Protein AF-A0A2V7A359-F1 (afdb_monomer_lite)

Secondary structure (DSSP, 8-state):
-HHHIIIIISS-SSS--S--HHHHHHHHHHHH--SHHHHHHHHHHHHHHHHHTTS-----PPP------TTTEEE----S--SSS---GGGPEEP-SSS---

Sequence (102 aa):
MEPQIALFNAGKGVGHWFEDDTIYGMWEELLQTSDPKAYDAQLRRIGNYKFENFEVIPLFDVHIEVVVNPKIINDWPFSGWDGGDLGHTFLISACKQEKPCK

Structure (mmCIF, N/CA/C/O backbone):
data_AF-A0A2V7A359-F1
#
_entry.id   AF-A0A2V7A359-F1
#
loop_
_atom_site.group_PDB
_atom_site.id
_atom_site.type_symbol
_atom_site.label_atom_id
_atom_site.label_alt_id
_atom_site.label_comp_id
_atom_site.label_asym_id
_atom_site.label_entity_id
_atom_site.label_seq_id
_atom_site.pdbx_PDB_ins_code
_atom_site.Cartn_x
_atom_site.Cartn_y
_atom_site.Cartn_z
_atom_site.occupancy
_atom_site.B_iso_or_equiv
_atom_site.auth_seq_id
_atom_site.auth_comp_id
_atom_site.auth_asym_id
_atom_site.auth_atom_id
_atom_site.pdbx_PDB_model_num
ATOM 1 N N . MET A 1 1 ? -0.467 -0.360 -2.390 1.00 57.56 1 MET A N 1
ATOM 2 C CA . MET A 1 1 ? 0.614 -0.745 -3.324 1.00 57.56 1 MET A CA 1
ATOM 3 C C . MET A 1 1 ? 1.749 0.279 -3.330 1.00 57.56 1 MET A C 1
ATOM 5 O O . MET A 1 1 ? 2.871 -0.105 -3.043 1.00 57.56 1 MET A O 1
ATOM 9 N N . GLU A 1 2 ? 1.485 1.569 -3.564 1.00 64.00 2 GLU A N 1
ATOM 10 C CA . GLU A 1 2 ? 2.522 2.625 -3.557 1.00 64.00 2 GLU A CA 1
ATOM 11 C C . GLU A 1 2 ? 3.431 2.681 -2.316 1.00 64.00 2 GLU A C 1
ATOM 13 O O . GLU A 1 2 ? 4.649 2.683 -2.498 1.00 64.00 2 GLU A O 1
ATOM 18 N N . PRO A 1 3 ? 2.906 2.662 -1.070 1.00 70.69 3 PRO A N 1
ATOM 19 C CA . PRO A 1 3 ? 3.762 2.732 0.117 1.00 70.69 3 PRO A CA 1
ATOM 20 C C . PRO A 1 3 ? 4.723 1.544 0.219 1.00 70.69 3 PRO A C 1
ATOM 22 O O . PRO A 1 3 ? 5.847 1.691 0.683 1.00 70.69 3 PRO A O 1
ATOM 25 N N . GLN A 1 4 ? 4.299 0.375 -0.265 1.00 73.88 4 GLN A N 1
ATOM 26 C CA . GLN A 1 4 ? 5.122 -0.832 -0.287 1.00 73.88 4 GLN A CA 1
ATOM 27 C C . GLN A 1 4 ? 6.200 -0.759 -1.376 1.00 73.88 4 GLN A C 1
ATOM 29 O O . GLN A 1 4 ? 7.319 -1.192 -1.135 1.00 73.88 4 GLN A O 1
ATOM 34 N N . ILE A 1 5 ? 5.906 -0.180 -2.550 1.00 78.38 5 ILE A N 1
ATOM 35 C CA . ILE A 1 5 ? 6.922 0.034 -3.598 1.00 78.38 5 ILE A CA 1
ATOM 36 C C . ILE A 1 5 ? 8.016 0.973 -3.082 1.00 78.38 5 ILE A C 1
ATOM 38 O O . ILE A 1 5 ? 9.198 0.662 -3.216 1.00 78.38 5 ILE A O 1
ATOM 42 N N . ALA A 1 6 ? 7.626 2.080 -2.441 1.00 78.75 6 ALA A N 1
ATOM 43 C CA . ALA A 1 6 ? 8.572 3.026 -1.858 1.00 78.75 6 ALA A CA 1
ATOM 44 C C . ALA A 1 6 ? 9.433 2.376 -0.759 1.00 78.75 6 ALA A C 1
ATOM 46 O O . ALA A 1 6 ? 10.650 2.556 -0.735 1.00 78.75 6 ALA A O 1
ATOM 47 N N . LEU A 1 7 ? 8.801 1.607 0.136 1.00 76.31 7 LEU A N 1
ATOM 48 C CA . LEU A 1 7 ? 9.461 0.990 1.284 1.00 76.31 7 LEU A CA 1
ATOM 49 C C . LEU A 1 7 ? 10.411 -0.149 0.894 1.00 76.31 7 LEU A C 1
ATOM 51 O O . LEU A 1 7 ? 11.482 -0.245 1.481 1.00 76.31 7 LEU A O 1
ATOM 55 N N . PHE A 1 8 ? 10.023 -1.007 -0.051 1.00 80.38 8 PHE A N 1
ATOM 56 C CA . PHE A 1 8 ? 10.761 -2.242 -0.324 1.00 80.38 8 PHE A CA 1
ATOM 57 C C . PHE A 1 8 ? 11.664 -2.159 -1.552 1.00 80.38 8 PHE A C 1
ATOM 59 O O . PHE A 1 8 ? 12.766 -2.688 -1.510 1.00 80.38 8 PHE A O 1
ATOM 66 N N . ASN A 1 9 ? 11.224 -1.487 -2.622 1.00 84.44 9 ASN A N 1
ATOM 67 C CA . ASN A 1 9 ? 11.880 -1.587 -3.930 1.00 84.44 9 ASN A CA 1
ATOM 68 C C . ASN A 1 9 ? 12.561 -0.297 -4.406 1.00 84.44 9 ASN A C 1
ATOM 70 O O . ASN A 1 9 ? 13.435 -0.353 -5.263 1.00 84.44 9 ASN A O 1
ATOM 74 N N . ALA A 1 10 ? 12.149 0.872 -3.904 1.00 81.00 10 ALA A N 1
ATOM 75 C CA . ALA A 1 10 ? 12.659 2.166 -4.371 1.00 81.00 10 ALA A CA 1
ATOM 76 C C . ALA A 1 10 ? 13.831 2.719 -3.532 1.00 81.00 10 ALA A C 1
ATOM 78 O O . ALA A 1 10 ? 14.149 3.909 -3.620 1.00 81.00 10 ALA A O 1
ATOM 79 N N . GLY A 1 11 ? 14.430 1.903 -2.657 1.00 73.94 11 GLY A N 1
ATOM 80 C CA . GLY A 1 11 ? 15.553 2.316 -1.809 1.00 73.94 11 GLY A CA 1
ATOM 81 C C . GLY A 1 11 ? 15.230 3.394 -0.778 1.00 73.94 11 GLY A C 1
ATOM 82 O O . GLY A 1 11 ? 16.134 4.085 -0.308 1.00 73.94 11 GLY A O 1
ATOM 83 N N . LYS A 1 12 ? 13.947 3.590 -0.436 1.00 75.19 12 LYS A N 1
ATOM 84 C CA . LYS A 1 12 ? 13.515 4.586 0.564 1.00 75.19 12 LYS A CA 1
ATOM 85 C C . LYS A 1 12 ? 13.187 3.983 1.932 1.00 75.19 12 LYS A C 1
ATOM 87 O O . LYS A 1 12 ? 12.919 4.740 2.863 1.00 75.19 12 LYS A O 1
ATOM 92 N N . GLY A 1 13 ? 13.192 2.658 2.065 1.00 69.31 13 GLY A N 1
ATOM 93 C CA . GLY A 1 13 ? 12.958 1.958 3.327 1.00 69.31 13 GLY A CA 1
ATOM 94 C C . GLY A 1 13 ? 14.197 1.281 3.901 1.00 69.31 13 GLY A C 1
ATOM 95 O O . GLY A 1 13 ? 15.274 1.316 3.323 1.00 69.31 13 GLY A O 1
ATOM 96 N N . VAL A 1 14 ? 14.023 0.656 5.069 1.00 72.94 14 VAL A N 1
ATOM 97 C CA . VAL A 1 14 ? 15.077 -0.127 5.746 1.00 72.94 14 VAL A CA 1
ATOM 98 C C . VAL A 1 14 ? 15.205 -1.532 5.142 1.00 72.94 14 VAL A C 1
ATOM 100 O O . VAL A 1 14 ? 16.283 -2.124 5.147 1.00 72.94 14 VAL A O 1
ATOM 103 N N . GLY A 1 15 ? 14.098 -2.087 4.640 1.00 68.88 15 GLY A N 1
ATOM 104 C CA . GLY A 1 15 ? 14.073 -3.377 3.956 1.00 68.88 15 GLY A CA 1
ATOM 105 C C . GLY A 1 15 ? 14.414 -3.199 2.482 1.00 68.88 15 GLY A C 1
ATOM 106 O O . GLY A 1 15 ? 13.520 -2.953 1.688 1.00 68.88 15 GLY A O 1
ATOM 107 N N . HIS A 1 16 ? 15.693 -3.305 2.134 1.00 73.38 16 HIS A N 1
ATOM 108 C CA . HIS A 1 16 ? 16.185 -3.236 0.755 1.00 73.38 16 HIS A CA 1
ATOM 109 C C . HIS A 1 16 ? 15.907 -4.552 0.013 1.00 73.38 16 HIS A C 1
ATOM 111 O O . HIS A 1 16 ? 16.715 -5.482 0.098 1.00 73.38 16 HIS A O 1
ATOM 117 N N . TRP A 1 17 ? 14.763 -4.680 -0.665 1.00 79.69 17 TRP A N 1
ATOM 118 C CA . TRP A 1 17 ? 14.322 -5.934 -1.290 1.00 79.69 17 TRP A CA 1
ATOM 119 C C . TRP A 1 17 ? 13.985 -5.744 -2.767 1.00 79.69 17 TRP A C 1
ATOM 121 O O . TRP A 1 17 ? 13.089 -4.980 -3.109 1.00 79.69 17 TRP A O 1
ATOM 131 N N . PHE A 1 18 ? 14.642 -6.519 -3.635 1.00 80.62 18 PHE A N 1
ATOM 132 C CA . PHE A 1 18 ? 14.385 -6.487 -5.081 1.00 80.62 18 PHE A CA 1
ATOM 133 C C . PHE A 1 18 ? 14.469 -5.053 -5.641 1.00 80.62 18 PHE A C 1
ATOM 135 O O . PHE A 1 18 ? 13.564 -4.564 -6.319 1.00 80.62 18 PHE A O 1
ATOM 142 N N . GLU A 1 19 ? 15.537 -4.349 -5.259 1.00 83.25 19 GLU A N 1
ATOM 143 C CA . GLU A 1 19 ? 15.837 -3.007 -5.750 1.00 83.25 19 GLU A CA 1
ATOM 144 C C . GLU A 1 19 ? 16.443 -3.105 -7.144 1.00 83.25 19 GLU A C 1
ATOM 146 O O . GLU A 1 19 ? 17.446 -3.791 -7.351 1.00 83.25 19 GLU A O 1
ATOM 151 N N . ASP A 1 20 ? 15.822 -2.415 -8.090 1.00 86.31 20 ASP A N 1
ATOM 152 C CA . ASP A 1 20 ? 16.256 -2.371 -9.477 1.00 86.31 20 ASP A CA 1
ATOM 153 C C . ASP A 1 20 ? 15.910 -1.007 -10.083 1.00 86.31 20 ASP A C 1
ATOM 155 O O . ASP A 1 20 ? 14.840 -0.444 -9.815 1.00 86.31 20 ASP A O 1
ATOM 159 N N . ASP A 1 21 ? 16.807 -0.487 -10.923 1.00 89.38 21 ASP A N 1
ATOM 160 C CA . ASP A 1 21 ? 16.658 0.825 -11.560 1.00 89.38 21 ASP A CA 1
ATOM 161 C C . ASP A 1 21 ? 15.388 0.905 -12.426 1.00 89.38 21 ASP A C 1
ATOM 163 O O . ASP A 1 21 ? 14.778 1.970 -12.546 1.00 89.38 21 ASP A O 1
ATOM 167 N N . THR A 1 22 ? 14.935 -0.220 -12.989 1.00 91.50 22 THR A N 1
ATOM 168 C CA . THR A 1 22 ? 13.693 -0.301 -13.766 1.00 91.50 22 THR A CA 1
ATOM 169 C C . THR A 1 22 ? 12.479 -0.058 -12.876 1.00 91.50 22 THR A C 1
ATOM 171 O O . THR A 1 22 ? 11.624 0.759 -13.225 1.00 91.50 22 THR A O 1
ATOM 174 N N . ILE A 1 23 ? 12.387 -0.721 -11.712 1.00 89.44 23 ILE A N 1
ATOM 175 C CA . ILE A 1 23 ? 11.291 -0.467 -10.761 1.00 89.44 23 ILE A CA 1
ATOM 176 C C . ILE A 1 23 ? 11.364 0.957 -10.225 1.00 89.44 23 ILE A C 1
ATOM 178 O O . ILE A 1 23 ? 10.324 1.612 -10.126 1.00 89.44 23 ILE A O 1
ATOM 182 N N . TYR A 1 24 ? 12.562 1.440 -9.900 1.00 89.50 24 TYR A N 1
ATOM 183 C CA . TYR A 1 24 ? 12.739 2.797 -9.403 1.00 89.50 24 TYR A CA 1
ATOM 184 C C . TYR A 1 24 ? 12.222 3.833 -10.412 1.00 89.50 24 TYR A C 1
ATOM 186 O O . TYR A 1 24 ? 11.393 4.672 -10.059 1.00 89.50 24 TYR A O 1
ATOM 194 N N . GLY A 1 25 ? 12.609 3.713 -11.685 1.00 92.81 25 GLY A N 1
ATOM 195 C CA . GLY A 1 25 ? 12.125 4.597 -12.745 1.00 92.81 25 GLY A CA 1
ATOM 196 C C . GLY A 1 25 ? 10.610 4.508 -12.953 1.00 92.81 25 GLY A C 1
ATOM 197 O O . GLY A 1 25 ? 9.941 5.533 -13.092 1.00 92.81 25 GLY A O 1
ATOM 198 N N . MET A 1 26 ? 10.033 3.300 -12.906 1.00 93.88 26 MET A N 1
ATOM 199 C CA . MET A 1 26 ? 8.577 3.139 -12.994 1.00 93.88 26 MET A CA 1
ATOM 200 C C . MET A 1 26 ? 7.839 3.775 -11.807 1.00 93.88 26 MET A C 1
ATOM 202 O O . MET A 1 26 ? 6.741 4.310 -11.987 1.00 93.88 26 MET A O 1
ATOM 206 N N . TRP A 1 27 ? 8.420 3.724 -10.607 1.00 91.56 27 TRP A N 1
ATOM 207 C CA . TRP A 1 27 ? 7.882 4.376 -9.414 1.00 91.56 27 TRP A CA 1
ATOM 208 C C . TRP A 1 27 ? 7.953 5.903 -9.515 1.00 91.56 27 TRP A C 1
ATOM 210 O O . TRP A 1 27 ? 6.965 6.572 -9.219 1.00 91.56 27 TRP A O 1
ATOM 220 N N . GLU A 1 28 ? 9.065 6.466 -9.991 1.00 92.94 28 GLU A N 1
ATOM 221 C CA . GLU A 1 28 ? 9.171 7.912 -10.224 1.00 92.94 28 GLU A CA 1
ATOM 222 C C . GLU A 1 28 ? 8.150 8.402 -11.261 1.00 92.94 28 GLU A C 1
ATOM 224 O O . GLU A 1 28 ? 7.499 9.424 -11.043 1.00 92.94 28 GLU A O 1
ATOM 229 N N . GLU A 1 29 ? 7.946 7.656 -12.352 1.00 94.19 29 GLU A N 1
ATOM 230 C CA . GLU A 1 29 ? 6.914 7.957 -13.355 1.00 94.19 29 GLU A CA 1
ATOM 231 C C . GLU A 1 29 ? 5.506 7.946 -12.737 1.00 94.19 29 GLU A C 1
ATOM 233 O O . GLU A 1 29 ? 4.706 8.854 -12.980 1.00 94.19 29 GLU A O 1
ATOM 238 N N . LEU A 1 30 ? 5.212 6.953 -11.891 1.00 93.75 30 LEU A N 1
ATOM 239 C CA . LEU A 1 30 ? 3.933 6.849 -11.192 1.00 93.75 30 LEU A CA 1
ATOM 240 C C . LEU A 1 30 ? 3.660 8.092 -10.328 1.00 93.75 30 LEU A C 1
ATOM 242 O O . LEU A 1 30 ? 2.575 8.663 -10.420 1.00 93.75 30 LEU A O 1
ATOM 246 N N . LEU A 1 31 ? 4.656 8.557 -9.562 1.00 91.75 31 LEU A N 1
ATOM 247 C CA . LEU A 1 31 ? 4.536 9.738 -8.694 1.00 91.75 31 LEU A CA 1
ATOM 248 C C . LEU A 1 31 ? 4.243 11.037 -9.457 1.00 91.75 31 LEU A C 1
ATOM 250 O O . LEU A 1 31 ? 3.678 11.971 -8.889 1.00 91.75 31 LEU A O 1
ATOM 254 N N . GLN A 1 32 ? 4.646 11.118 -10.725 1.00 94.38 32 GLN A N 1
ATOM 255 C CA . GLN A 1 32 ? 4.416 12.286 -11.580 1.00 94.38 32 GLN A CA 1
ATOM 256 C C . GLN A 1 32 ? 3.133 12.167 -12.418 1.00 94.38 32 GLN A C 1
ATOM 258 O O . GLN A 1 32 ? 2.757 13.113 -13.115 1.00 94.38 32 GLN A O 1
ATOM 263 N N . THR A 1 33 ? 2.443 11.024 -12.371 1.00 94.88 33 THR A N 1
ATOM 264 C CA . THR A 1 33 ? 1.261 10.762 -13.196 1.00 94.88 33 THR A CA 1
ATOM 265 C C . THR A 1 33 ? -0.010 11.260 -12.511 1.00 94.88 33 THR A C 1
ATOM 267 O O . THR A 1 33 ? -0.421 10.740 -11.478 1.00 94.88 33 THR A O 1
ATOM 270 N N . SER A 1 34 ? -0.671 12.253 -13.112 1.00 95.12 34 SER A N 1
ATOM 271 C CA . SER A 1 34 ? -1.911 12.846 -12.583 1.00 95.12 34 SER A CA 1
ATOM 272 C C . SER A 1 34 ? -3.192 12.344 -13.256 1.00 95.12 34 SER A C 1
ATOM 274 O O . SER A 1 34 ? -4.271 12.471 -12.676 1.00 95.12 34 SER A O 1
ATOM 276 N N . ASP A 1 35 ? -3.103 11.772 -14.464 1.00 97.06 35 ASP A N 1
ATOM 277 C CA . ASP A 1 35 ? -4.255 11.162 -15.130 1.00 97.06 35 ASP A CA 1
ATOM 278 C C . ASP A 1 35 ? -4.581 9.796 -14.494 1.00 97.06 35 ASP A C 1
ATOM 280 O O . ASP A 1 35 ? -3.724 8.910 -14.492 1.00 97.06 35 ASP A O 1
ATOM 284 N N . PRO A 1 36 ? -5.814 9.567 -14.003 1.00 95.19 36 PRO A N 1
ATOM 285 C CA . PRO A 1 36 ? -6.154 8.331 -13.299 1.00 95.19 36 PRO A CA 1
ATOM 286 C C . PRO A 1 36 ? -6.014 7.059 -14.143 1.00 95.19 36 PRO A C 1
ATOM 288 O O . PRO A 1 36 ? -5.711 5.996 -13.603 1.00 95.19 36 PRO A O 1
ATOM 291 N N . LYS A 1 37 ? -6.241 7.134 -15.462 1.00 96.69 37 LYS A N 1
ATOM 292 C CA . LYS A 1 37 ? -6.127 5.956 -16.336 1.00 96.69 37 LYS A CA 1
ATOM 293 C C . LYS A 1 37 ? -4.667 5.619 -16.606 1.00 96.69 37 LYS A C 1
ATOM 295 O O . LYS A 1 37 ? -4.308 4.445 -16.578 1.00 96.69 37 LYS A O 1
ATOM 300 N N . ALA A 1 38 ? -3.839 6.631 -16.848 1.00 96.44 38 ALA A N 1
ATOM 301 C CA . ALA A 1 38 ? -2.397 6.466 -16.978 1.00 96.44 38 ALA A CA 1
ATOM 302 C C . ALA A 1 38 ? -1.782 5.935 -15.676 1.00 96.44 38 ALA A C 1
ATOM 304 O O . ALA A 1 38 ? -0.939 5.043 -15.711 1.00 96.44 38 ALA A O 1
ATOM 305 N N . TYR A 1 39 ? -2.267 6.416 -14.533 1.00 94.62 39 TYR A N 1
ATOM 306 C CA . TYR A 1 39 ? -1.833 5.965 -13.219 1.00 94.62 39 TYR A CA 1
ATOM 307 C C . TYR A 1 39 ? -2.159 4.478 -12.981 1.00 94.62 39 TYR A C 1
ATOM 309 O O . TYR A 1 39 ? -1.272 3.702 -12.624 1.00 94.62 39 TYR A O 1
ATOM 317 N N . ASP A 1 40 ? -3.396 4.037 -13.261 1.00 95.38 40 ASP A N 1
ATOM 318 C CA . ASP A 1 40 ? -3.770 2.610 -13.188 1.00 95.38 40 ASP A CA 1
ATOM 319 C C . ASP A 1 40 ? -2.939 1.751 -14.154 1.00 95.38 40 ASP A C 1
ATOM 321 O O . ASP A 1 40 ? -2.453 0.679 -13.788 1.00 95.38 40 ASP A O 1
ATOM 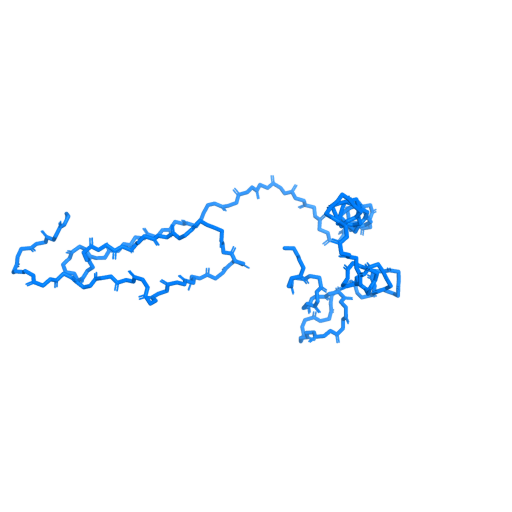325 N N . ALA A 1 41 ? -2.717 2.233 -15.381 1.00 96.56 41 ALA A N 1
ATOM 326 C CA . ALA A 1 41 ? -1.886 1.535 -16.356 1.00 96.56 41 ALA A CA 1
ATOM 327 C C . ALA A 1 41 ? -0.440 1.368 -15.860 1.00 96.56 41 ALA A C 1
ATOM 329 O O . ALA A 1 41 ? 0.137 0.290 -16.015 1.00 96.56 41 ALA A O 1
ATOM 330 N N . GLN A 1 42 ? 0.128 2.391 -15.220 1.00 96.06 42 GLN A N 1
ATOM 331 C CA . GLN A 1 42 ? 1.472 2.325 -14.658 1.00 96.06 42 GLN A CA 1
ATOM 332 C C . GLN A 1 42 ? 1.556 1.377 -13.460 1.00 96.06 42 GLN A C 1
ATOM 334 O O . GLN A 1 42 ? 2.483 0.568 -13.383 1.00 96.06 42 GLN A O 1
ATOM 339 N N . LEU A 1 43 ? 0.564 1.390 -12.565 1.00 93.00 43 LEU A N 1
ATOM 340 C CA . LEU A 1 43 ? 0.475 0.402 -11.487 1.00 93.00 43 LEU A CA 1
ATOM 341 C C . LEU A 1 43 ? 0.442 -1.027 -12.038 1.00 93.00 43 LEU A C 1
ATOM 343 O O . LEU A 1 43 ? 1.184 -1.882 -11.560 1.00 93.00 43 LEU A O 1
ATOM 347 N N . ARG A 1 44 ? -0.356 -1.296 -13.079 1.00 93.81 44 ARG A N 1
ATOM 348 C CA . ARG A 1 44 ? -0.382 -2.619 -13.725 1.00 93.81 44 ARG A CA 1
ATOM 349 C C . ARG A 1 44 ? 0.977 -3.009 -14.296 1.00 93.81 44 ARG A C 1
ATOM 351 O O . ARG A 1 44 ? 1.380 -4.156 -14.133 1.00 93.81 44 ARG A O 1
ATOM 358 N N . ARG A 1 45 ? 1.698 -2.076 -14.930 1.00 94.88 45 ARG A N 1
ATOM 359 C CA . ARG A 1 45 ? 3.059 -2.326 -15.442 1.00 94.88 45 ARG A CA 1
ATOM 360 C C . ARG A 1 45 ? 4.015 -2.731 -14.320 1.00 94.88 45 ARG A C 1
ATOM 362 O O . ARG A 1 45 ? 4.696 -3.741 -14.461 1.00 94.88 45 ARG A O 1
ATOM 369 N N . ILE A 1 46 ? 4.004 -2.009 -13.197 1.00 92.69 46 ILE A N 1
ATOM 370 C CA . ILE A 1 46 ? 4.817 -2.349 -12.019 1.00 92.69 46 ILE A CA 1
ATOM 371 C C . ILE A 1 46 ? 4.429 -3.729 -11.474 1.00 92.69 46 ILE A C 1
ATOM 373 O O . ILE A 1 46 ? 5.301 -4.548 -11.200 1.00 92.69 46 ILE A O 1
ATOM 377 N N . GLY A 1 47 ? 3.131 -4.012 -11.336 1.00 90.31 47 GLY A N 1
ATOM 378 C CA . GLY A 1 47 ? 2.641 -5.310 -10.867 1.00 90.31 47 GLY A CA 1
ATOM 379 C C . GLY A 1 47 ? 3.081 -6.474 -11.761 1.00 90.31 47 GLY A C 1
ATOM 380 O O . GLY A 1 47 ? 3.572 -7.479 -11.253 1.00 90.31 47 GLY A O 1
ATOM 381 N N . ASN A 1 48 ? 2.973 -6.313 -13.083 1.00 92.75 48 ASN A N 1
ATOM 382 C CA . ASN A 1 48 ? 3.411 -7.318 -14.053 1.00 92.75 48 ASN A CA 1
ATOM 383 C C . ASN A 1 48 ? 4.919 -7.558 -13.976 1.00 92.75 48 ASN A C 1
ATOM 38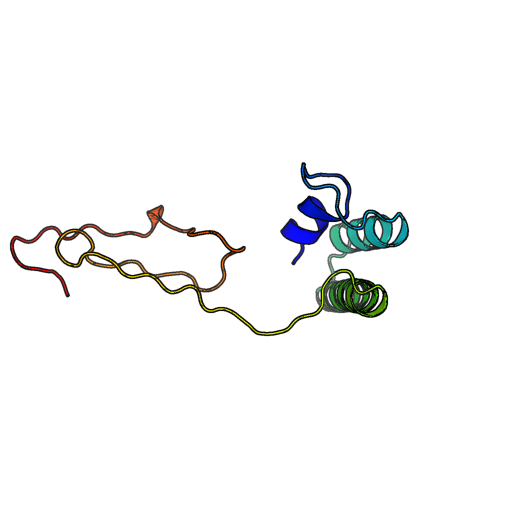5 O O . ASN A 1 48 ? 5.336 -8.708 -13.904 1.00 92.75 48 ASN A O 1
ATOM 389 N N . TYR A 1 49 ? 5.727 -6.495 -13.916 1.00 92.75 49 TYR A N 1
ATOM 390 C CA . TYR A 1 49 ? 7.177 -6.625 -13.773 1.00 92.75 49 TYR A CA 1
ATOM 391 C C . TYR A 1 49 ? 7.549 -7.420 -12.515 1.00 92.75 49 TYR A C 1
ATOM 393 O O . TYR A 1 49 ? 8.349 -8.352 -12.581 1.00 92.75 49 TYR A O 1
ATOM 401 N N . LYS A 1 50 ? 6.929 -7.094 -11.374 1.00 89.94 50 LYS A N 1
ATOM 402 C CA . LYS A 1 50 ? 7.156 -7.804 -10.106 1.00 89.94 50 LYS A CA 1
ATOM 403 C C . LYS A 1 50 ? 6.769 -9.279 -10.182 1.00 89.94 50 LYS A C 1
ATOM 405 O O . LYS A 1 50 ? 7.456 -10.122 -9.612 1.00 89.94 50 LYS A O 1
ATOM 410 N N . PHE A 1 51 ? 5.675 -9.587 -10.876 1.00 90.19 51 PHE A N 1
ATOM 411 C CA . PHE A 1 51 ? 5.220 -10.958 -11.083 1.00 90.19 51 PHE A CA 1
ATOM 412 C C . PHE A 1 51 ? 6.176 -11.747 -11.990 1.00 90.19 51 PHE A C 1
ATOM 414 O O . PHE A 1 51 ? 6.582 -12.851 -11.637 1.00 90.19 51 PHE A O 1
ATOM 421 N N . GLU A 1 52 ? 6.573 -11.172 -13.129 1.00 92.00 52 GLU A N 1
ATOM 422 C CA . GLU A 1 52 ? 7.470 -11.801 -14.110 1.00 92.00 52 GLU A CA 1
ATOM 423 C C . GLU 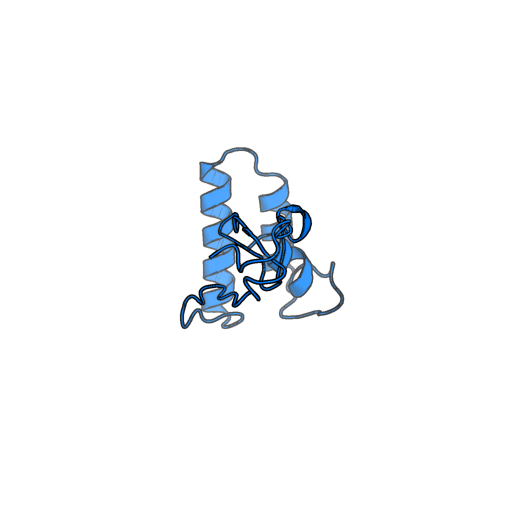A 1 52 ? 8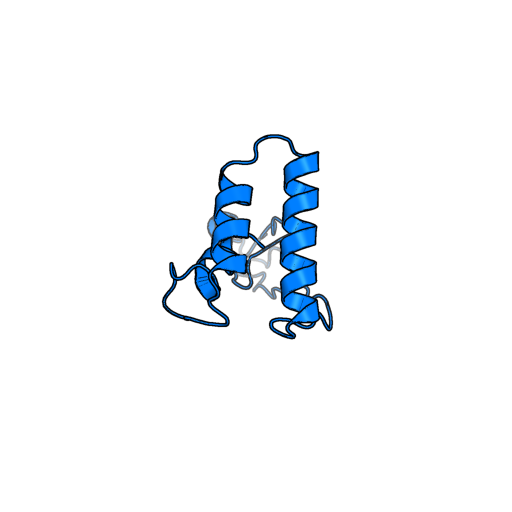.879 -12.046 -13.552 1.00 92.00 52 GLU A C 1
ATOM 425 O O . GLU A 1 52 ? 9.522 -13.029 -13.919 1.00 92.00 52 GLU A O 1
ATOM 430 N N . ASN A 1 53 ? 9.332 -11.199 -12.624 1.00 90.50 53 ASN A N 1
ATOM 431 C CA . ASN A 1 53 ? 10.604 -11.357 -11.915 1.00 90.50 53 ASN A CA 1
ATOM 432 C C . ASN A 1 53 ? 10.482 -12.140 -10.594 1.00 90.50 53 ASN A C 1
ATOM 434 O O . ASN A 1 53 ? 11.457 -12.251 -9.855 1.00 90.50 53 ASN A O 1
ATOM 438 N N . PHE A 1 54 ? 9.306 -12.706 -10.298 1.00 88.50 54 PHE A N 1
ATOM 439 C CA . PHE A 1 54 ? 9.031 -13.495 -9.091 1.00 88.50 54 PHE A CA 1
ATOM 440 C C . PHE A 1 54 ? 9.324 -12.772 -7.761 1.00 88.50 54 PHE A C 1
ATOM 442 O O . PHE A 1 54 ? 9.587 -13.421 -6.749 1.00 88.50 54 PHE A O 1
ATOM 449 N N . GLU A 1 55 ? 9.243 -11.440 -7.731 1.00 87.00 55 GLU A N 1
ATOM 450 C CA . GLU A 1 55 ? 9.445 -10.653 -6.505 1.00 87.00 55 GLU A CA 1
ATOM 451 C C . GLU A 1 55 ? 8.290 -10.842 -5.521 1.00 87.00 55 GLU A C 1
ATOM 453 O O . GLU A 1 55 ? 8.481 -10.927 -4.308 1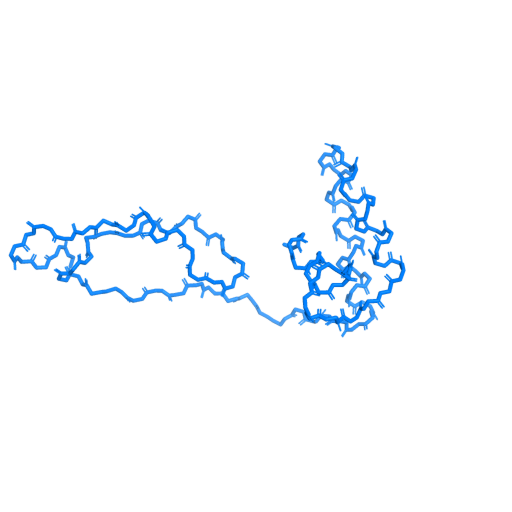.00 87.00 55 GLU A O 1
ATOM 458 N N . VAL A 1 56 ? 7.066 -10.902 -6.055 1.00 79.25 56 VAL A N 1
ATOM 459 C CA . VAL A 1 56 ? 5.838 -11.142 -5.296 1.00 79.25 56 VAL A CA 1
ATOM 460 C C . VAL A 1 56 ? 4.911 -12.010 -6.134 1.00 79.25 56 VAL A C 1
ATOM 462 O O . VAL A 1 56 ? 4.534 -11.645 -7.246 1.00 79.25 56 VAL A O 1
ATOM 465 N N . ILE A 1 57 ? 4.498 -13.143 -5.570 1.00 83.88 57 ILE A N 1
ATOM 466 C CA . ILE A 1 57 ? 3.494 -14.025 -6.164 1.00 83.88 57 ILE A CA 1
ATOM 467 C C . ILE A 1 57 ? 2.236 -13.931 -5.293 1.00 83.88 57 ILE A C 1
ATOM 469 O O . ILE A 1 57 ? 2.269 -14.385 -4.146 1.00 83.88 57 ILE A O 1
ATOM 473 N N . PRO A 1 58 ? 1.135 -13.329 -5.779 1.00 81.12 58 PRO A N 1
ATOM 474 C CA . PRO A 1 58 ? -0.094 -13.242 -5.004 1.00 81.12 58 PRO A CA 1
ATOM 475 C C . PRO A 1 58 ? -0.708 -14.638 -4.856 1.00 81.12 58 PRO A C 1
ATOM 477 O O . PRO A 1 58 ? -0.948 -15.325 -5.849 1.00 81.12 58 PRO A O 1
ATOM 480 N N . LEU A 1 59 ? -0.950 -15.062 -3.614 1.00 87.00 59 LEU A N 1
ATOM 481 C CA . LEU A 1 59 ? -1.534 -16.375 -3.313 1.00 87.00 59 LEU A CA 1
ATOM 482 C C . LEU A 1 59 ? -2.995 -16.267 -2.872 1.00 87.00 59 LEU A C 1
ATOM 484 O O . LEU A 1 59 ? -3.839 -17.021 -3.349 1.00 87.00 59 LEU A O 1
ATOM 488 N N . PHE A 1 60 ? -3.291 -15.348 -1.955 1.00 85.38 60 PHE A N 1
ATOM 489 C CA . PHE A 1 60 ? -4.625 -15.121 -1.409 1.00 85.38 60 PHE A CA 1
ATOM 490 C C . PHE A 1 60 ? -4.714 -13.727 -0.789 1.00 85.38 60 PHE A C 1
ATOM 492 O O . PHE A 1 60 ? -3.712 -13.182 -0.324 1.00 85.38 60 PHE A O 1
ATOM 499 N N . ASP A 1 61 ? -5.931 -13.192 -0.740 1.00 81.56 61 ASP A N 1
ATOM 500 C CA . ASP A 1 61 ? -6.240 -11.983 0.014 1.00 81.56 61 ASP A CA 1
ATOM 501 C C . ASP A 1 61 ? -6.544 -12.350 1.469 1.00 81.56 61 ASP A C 1
ATOM 503 O O . ASP A 1 61 ? -7.338 -13.254 1.750 1.00 81.56 61 ASP A O 1
ATOM 507 N N . VAL A 1 62 ? -5.915 -11.643 2.407 1.00 80.69 62 VAL A N 1
ATOM 508 C CA . VAL A 1 62 ? -6.220 -11.762 3.836 1.00 80.69 62 VAL A CA 1
ATOM 509 C C . VAL A 1 62 ? -7.160 -10.646 4.259 1.00 80.69 62 VAL A C 1
ATOM 511 O O . VAL A 1 62 ? -6.940 -9.476 3.951 1.00 80.69 62 VAL A O 1
ATOM 514 N N . HIS A 1 63 ? -8.207 -11.013 4.991 1.00 78.75 63 HIS A N 1
ATOM 515 C CA . HIS A 1 63 ? -9.071 -10.042 5.644 1.00 78.75 63 HIS A CA 1
ATOM 516 C C . HIS A 1 63 ? -8.472 -9.693 7.002 1.00 78.75 63 HIS A C 1
ATOM 518 O O . HIS A 1 63 ? -7.984 -10.568 7.719 1.00 78.75 63 HIS A O 1
ATOM 524 N N . ILE A 1 64 ? -8.511 -8.413 7.360 1.00 77.31 64 ILE A N 1
ATOM 525 C CA . ILE A 1 64 ? -8.113 -7.982 8.696 1.00 77.31 64 ILE A CA 1
ATOM 526 C C . ILE A 1 64 ? -9.250 -8.337 9.643 1.00 77.31 64 ILE A C 1
ATOM 528 O O . ILE A 1 64 ? -10.328 -7.744 9.605 1.00 77.31 64 ILE A O 1
ATOM 532 N N . GLU A 1 65 ? -9.003 -9.335 10.481 1.00 78.81 65 GLU A N 1
ATOM 533 C CA . GLU A 1 65 ? -9.938 -9.776 11.504 1.00 78.81 65 GLU A CA 1
ATOM 534 C C . GLU A 1 65 ? -9.548 -9.181 12.854 1.00 78.81 65 GLU A C 1
ATOM 536 O O . GLU A 1 65 ? -8.406 -9.288 13.303 1.00 78.81 65 GLU A O 1
ATOM 541 N N . VAL A 1 66 ? -10.517 -8.557 13.522 1.00 78.94 66 VAL A N 1
ATOM 542 C CA . VAL A 1 66 ? -10.319 -7.942 14.833 1.00 78.94 66 VAL A CA 1
ATOM 543 C C . VAL A 1 66 ? -11.343 -8.497 15.811 1.00 78.94 66 VAL A C 1
ATOM 545 O O . VAL A 1 66 ? -12.550 -8.409 15.588 1.00 78.94 66 VAL A O 1
ATOM 548 N N . VAL A 1 67 ? -10.859 -9.007 16.941 1.00 84.56 67 VAL A N 1
ATOM 549 C CA . VAL A 1 67 ? -11.694 -9.393 18.082 1.00 84.56 67 VAL A CA 1
ATOM 550 C C . VAL A 1 67 ? -11.518 -8.354 19.185 1.00 84.56 67 VAL A C 1
ATOM 552 O O . VAL A 1 67 ? -10.410 -8.137 19.671 1.00 84.56 67 VAL A O 1
ATOM 555 N N . VAL A 1 68 ? -12.613 -7.708 19.592 1.00 85.19 68 VAL A N 1
ATOM 556 C CA . VAL A 1 68 ? -12.609 -6.674 20.641 1.00 85.19 68 VAL A CA 1
ATOM 557 C C . VAL A 1 68 ? -13.332 -7.142 21.901 1.00 85.19 68 VAL A C 1
ATOM 559 O O . VAL A 1 68 ? -14.252 -7.954 21.845 1.00 85.19 68 VAL A O 1
ATOM 562 N N . ASN A 1 69 ? -12.941 -6.599 23.056 1.00 89.88 69 ASN A N 1
ATOM 563 C CA . ASN A 1 69 ? -13.647 -6.839 24.313 1.00 89.88 69 ASN A CA 1
ATOM 564 C C . ASN A 1 69 ? -14.883 -5.918 24.416 1.00 89.88 69 ASN A C 1
ATOM 566 O O . ASN A 1 69 ? -14.699 -4.709 24.596 1.00 89.88 69 ASN A O 1
ATOM 570 N N . PRO A 1 70 ? -16.122 -6.450 24.406 1.00 89.19 70 PRO A N 1
ATOM 571 C CA . PRO A 1 70 ? -17.344 -5.637 24.405 1.00 89.19 70 PRO A CA 1
ATOM 572 C C . PRO A 1 70 ? -17.613 -4.914 25.735 1.00 89.19 70 PRO A C 1
ATOM 574 O O . PRO A 1 70 ? -18.491 -4.056 25.817 1.00 89.19 70 PRO A O 1
ATOM 577 N N . LYS A 1 71 ? -16.862 -5.240 26.799 1.00 90.31 71 LYS A N 1
ATOM 578 C CA . LYS A 1 71 ? -16.904 -4.501 28.072 1.00 90.31 71 LYS A CA 1
ATOM 579 C C . LYS A 1 71 ? -16.169 -3.165 28.001 1.00 90.31 71 LYS A C 1
ATOM 581 O O . LYS A 1 71 ? -16.405 -2.300 28.832 1.00 90.31 71 LYS A O 1
ATOM 586 N N . ILE A 1 72 ? -15.236 -3.028 27.059 1.00 91.19 72 ILE A N 1
ATOM 587 C CA . ILE A 1 72 ? -14.358 -1.858 26.940 1.00 91.19 72 ILE A CA 1
ATOM 588 C C . ILE A 1 72 ? -14.656 -1.113 25.645 1.00 91.19 72 ILE A C 1
ATOM 590 O O . ILE A 1 72 ? -14.667 0.113 25.637 1.00 91.19 72 ILE A O 1
ATOM 594 N N . ILE A 1 73 ? -14.923 -1.840 24.560 1.00 89.94 73 ILE A N 1
ATOM 595 C CA . ILE A 1 73 ? -15.162 -1.276 23.236 1.00 89.94 73 ILE A CA 1
ATOM 596 C C . ILE A 1 73 ? -16.649 -1.344 22.918 1.00 89.94 73 ILE A C 1
ATOM 598 O O . ILE A 1 73 ? -17.245 -2.417 22.939 1.00 89.94 73 ILE A O 1
ATOM 602 N N . ASN A 1 74 ? -17.236 -0.190 22.617 1.00 90.88 74 ASN A N 1
ATOM 603 C CA . ASN A 1 74 ? -18.591 -0.102 22.086 1.00 90.88 74 ASN A CA 1
ATOM 604 C C . ASN A 1 74 ? -18.590 -0.403 20.585 1.00 90.88 74 ASN A C 1
ATOM 606 O O . ASN A 1 74 ? -19.321 -1.264 20.101 1.00 90.88 74 ASN A O 1
ATOM 610 N N . ASP A 1 75 ? -17.733 0.298 19.850 1.00 88.56 75 ASP A N 1
ATOM 611 C CA . ASP A 1 75 ? -17.630 0.151 18.408 1.00 88.56 75 ASP A CA 1
ATOM 612 C C . ASP A 1 75 ? -16.242 0.517 17.901 1.00 88.56 75 ASP A C 1
ATOM 614 O O . ASP A 1 75 ? -15.566 1.372 18.481 1.00 88.56 75 ASP A O 1
ATOM 618 N N . TRP A 1 76 ? -15.856 -0.114 16.798 1.00 86.44 76 TRP A N 1
ATOM 619 C CA . TRP A 1 76 ? -14.682 0.242 16.018 1.00 86.44 76 TRP A CA 1
ATOM 620 C C . TRP A 1 76 ? -15.046 0.113 14.534 1.00 86.44 76 TRP A C 1
ATOM 622 O O . TRP A 1 76 ? -14.954 -0.982 13.975 1.00 86.44 76 TRP A O 1
ATOM 632 N N . PRO A 1 77 ? -15.509 1.203 13.896 1.00 80.12 77 PRO A N 1
ATOM 633 C CA . PRO A 1 77 ? -15.827 1.193 12.478 1.00 80.12 77 PRO A CA 1
ATOM 634 C C . PRO A 1 77 ? -14.516 1.144 11.695 1.00 80.12 77 PRO A C 1
ATOM 636 O O . PRO A 1 77 ? -13.866 2.162 11.458 1.00 80.12 77 PRO A O 1
ATOM 639 N N . PHE A 1 78 ? -14.091 -0.066 11.350 1.00 72.44 78 PHE A N 1
ATOM 640 C CA . PHE A 1 78 ? -12.918 -0.276 10.520 1.00 72.44 78 PHE A CA 1
ATOM 641 C C . PHE A 1 78 ? -13.194 0.259 9.108 1.00 72.44 78 PHE A C 1
ATOM 643 O O . PHE A 1 78 ? -14.209 -0.081 8.501 1.00 72.44 78 PHE A O 1
ATOM 650 N N . SER A 1 79 ? -12.318 1.126 8.595 1.00 67.12 79 SER A N 1
ATOM 651 C CA . SER A 1 79 ? -12.535 1.851 7.332 1.00 67.12 79 SER A CA 1
ATOM 652 C C . SER A 1 79 ? -12.344 0.987 6.079 1.00 67.12 79 SER A C 1
ATOM 654 O O . SER A 1 79 ? -12.654 1.441 4.978 1.00 67.12 79 SER A O 1
ATOM 656 N N . GLY A 1 80 ? -11.876 -0.257 6.234 1.00 69.50 80 GLY A N 1
ATOM 657 C CA . GLY A 1 80 ? -11.745 -1.233 5.155 1.00 69.50 80 GLY A CA 1
ATOM 658 C C . GLY A 1 80 ? -10.303 -1.670 4.915 1.00 69.50 80 GLY A C 1
ATOM 659 O O . GLY A 1 80 ? -9.885 -2.689 5.442 1.00 69.50 80 GLY A O 1
ATOM 660 N N . TRP A 1 81 ? -9.557 -0.960 4.0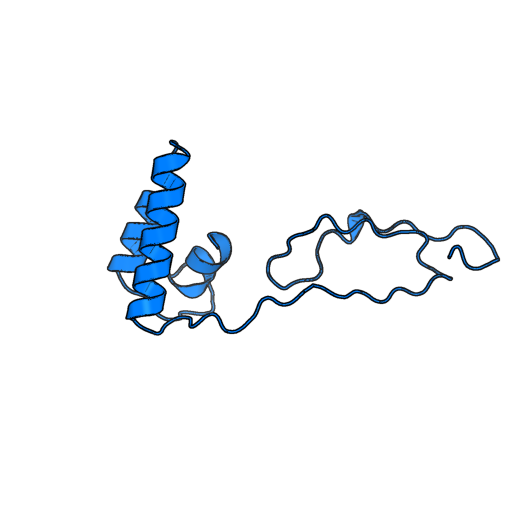68 1.00 63.28 81 TRP A N 1
ATOM 661 C CA . TRP A 1 81 ? -8.209 -1.375 3.659 1.00 63.28 81 TRP A CA 1
ATOM 662 C C . TRP A 1 81 ? -7.134 -0.854 4.619 1.00 63.28 81 TRP A C 1
ATOM 664 O O . TRP A 1 81 ? -7.068 0.349 4.870 1.00 63.28 81 TRP A O 1
ATOM 674 N N . ASP A 1 82 ? -6.243 -1.737 5.072 1.00 65.69 82 ASP A N 1
ATOM 675 C CA . ASP A 1 82 ? -5.031 -1.361 5.804 1.00 65.69 82 ASP A CA 1
ATOM 676 C C . ASP A 1 82 ? -3.786 -2.005 5.185 1.00 65.69 82 ASP A C 1
ATOM 678 O O . ASP A 1 82 ? -3.856 -3.056 4.550 1.00 65.69 82 ASP A O 1
ATOM 682 N N . GLY A 1 83 ? -2.631 -1.366 5.361 1.00 60.09 83 GLY A N 1
ATOM 683 C CA . GLY A 1 83 ? -1.348 -1.755 4.769 1.00 60.09 83 GLY A CA 1
ATOM 684 C C . GLY A 1 83 ? -0.683 -2.987 5.391 1.00 60.09 83 GLY A C 1
ATOM 685 O O . GLY A 1 83 ? 0.500 -3.204 5.137 1.00 60.09 83 GLY A O 1
ATOM 686 N N . GLY A 1 84 ? -1.419 -3.773 6.182 1.00 63.88 84 GLY A N 1
ATOM 687 C CA . GLY A 1 84 ? -0.912 -4.910 6.956 1.00 63.88 84 GLY A CA 1
ATOM 688 C C . GLY A 1 84 ? -0.793 -4.648 8.462 1.00 63.88 84 GLY A C 1
ATOM 689 O O . GLY A 1 84 ? -0.514 -5.586 9.202 1.00 63.88 84 GLY A O 1
ATOM 690 N N . ASP A 1 85 ? -1.059 -3.421 8.915 1.00 67.19 85 ASP A N 1
ATOM 691 C CA . ASP A 1 85 ? -1.103 -3.054 10.332 1.00 67.19 85 ASP A CA 1
ATOM 692 C C . ASP A 1 85 ? -2.546 -2.837 10.813 1.00 67.19 85 ASP A C 1
ATOM 694 O O . ASP A 1 85 ? -3.479 -2.731 10.021 1.00 67.19 85 ASP A O 1
ATOM 698 N N . LEU A 1 86 ? -2.742 -2.784 12.135 1.00 72.25 86 LEU A N 1
ATOM 699 C CA . LEU A 1 86 ? -4.001 -2.344 12.743 1.00 72.25 86 LEU A CA 1
ATOM 700 C C . LEU A 1 86 ? -4.022 -0.810 12.818 1.00 72.25 86 LEU A C 1
ATOM 702 O O . LEU A 1 86 ? -3.484 -0.213 13.751 1.00 72.25 86 LEU A O 1
ATOM 706 N N . GLY A 1 87 ? -4.644 -0.162 11.843 1.00 74.00 87 GLY A N 1
ATOM 707 C CA . GLY A 1 87 ? -4.813 1.285 11.770 1.00 74.00 87 GLY A CA 1
ATOM 708 C C . GLY A 1 87 ? -6.151 1.771 12.319 1.00 74.00 87 GLY A C 1
ATOM 709 O O . GLY A 1 87 ? -6.998 1.011 12.776 1.00 74.00 87 GLY A O 1
ATOM 710 N N . HIS A 1 88 ? -6.362 3.088 12.276 1.00 81.44 88 HIS A N 1
ATOM 711 C CA . HIS A 1 88 ? -7.629 3.724 12.664 1.00 81.44 88 HIS A CA 1
ATOM 712 C C . HIS A 1 88 ? -8.071 3.474 14.119 1.00 81.44 88 HIS A C 1
ATOM 714 O O . HIS A 1 88 ? -9.260 3.540 14.432 1.00 81.44 88 HIS A O 1
ATOM 720 N N . THR A 1 89 ? -7.129 3.237 15.038 1.00 84.88 89 THR A N 1
ATOM 721 C CA . THR A 1 89 ? -7.416 3.051 16.476 1.00 84.88 89 THR A CA 1
ATOM 722 C C . THR A 1 89 ? -8.083 4.274 17.111 1.00 84.88 89 THR A C 1
ATOM 724 O O . THR A 1 89 ? -8.815 4.152 18.088 1.00 84.88 89 THR A O 1
ATOM 727 N N . PHE A 1 90 ? -7.908 5.456 16.520 1.00 85.00 90 PHE A N 1
ATOM 728 C CA . PHE A 1 90 ? -8.595 6.685 16.918 1.00 85.00 90 PHE A CA 1
ATOM 729 C C . PHE A 1 90 ? -10.113 6.671 16.652 1.00 85.00 90 PHE A C 1
ATOM 731 O O . PHE A 1 90 ? -10.820 7.523 17.182 1.00 85.00 90 PHE A O 1
ATOM 738 N N . LEU A 1 91 ? -10.627 5.727 15.853 1.00 88.00 91 LEU A N 1
ATOM 739 C CA . LEU A 1 91 ? -12.068 5.528 15.646 1.00 88.00 91 LEU A CA 1
ATOM 740 C C . LEU A 1 91 ? -12.704 4.634 16.717 1.00 88.00 91 LEU A C 1
ATOM 742 O O . LEU A 1 91 ? -13.924 4.475 16.739 1.00 88.00 91 LEU A O 1
ATOM 746 N N . ILE A 1 92 ? -11.899 4.040 17.602 1.00 89.88 92 ILE A N 1
ATOM 747 C CA . ILE A 1 92 ? -12.399 3.195 18.681 1.00 89.88 92 ILE A CA 1
ATOM 748 C C . ILE A 1 92 ? -13.225 4.043 19.647 1.00 89.88 92 ILE A C 1
ATOM 750 O O . ILE A 1 92 ? -12.752 5.014 20.240 1.00 89.88 92 ILE A O 1
ATOM 754 N N . SER A 1 93 ? -14.467 3.621 19.860 1.00 92.00 93 SER A N 1
ATOM 755 C CA . SER A 1 93 ? -15.355 4.198 20.860 1.00 92.00 93 SER A CA 1
ATOM 756 C C . SER A 1 93 ? -15.409 3.313 22.105 1.00 92.00 93 SER A C 1
ATOM 758 O O . SER A 1 93 ? -15.624 2.100 22.031 1.00 92.00 93 SER A O 1
ATOM 760 N N . ALA A 1 94 ? -15.219 3.926 23.272 1.00 91.75 94 ALA A N 1
ATOM 761 C CA . ALA A 1 94 ? -15.287 3.224 24.548 1.00 91.75 94 ALA A CA 1
ATOM 762 C C . ALA A 1 94 ? -16.738 2.898 24.943 1.00 91.75 94 ALA A C 1
ATOM 764 O O . ALA A 1 94 ? -17.639 3.727 24.787 1.00 91.75 94 ALA A O 1
ATOM 765 N N . CYS A 1 95 ? -16.948 1.718 25.523 1.00 91.38 95 CYS A N 1
ATOM 766 C CA . CYS A 1 95 ? -18.181 1.360 26.210 1.00 91.38 95 CYS A CA 1
ATOM 767 C C . CYS A 1 95 ? -18.267 2.144 27.529 1.00 91.38 95 CYS A C 1
ATOM 769 O O . CYS A 1 95 ? -17.374 2.069 28.369 1.00 91.38 95 CYS A O 1
ATOM 771 N N . LYS A 1 96 ? -19.327 2.944 27.693 1.00 88.94 96 LYS A N 1
ATOM 772 C CA . LYS A 1 96 ? -19.535 3.832 28.859 1.00 88.94 96 LYS A CA 1
ATOM 773 C C . LYS A 1 96 ? -20.662 3.354 29.779 1.00 88.94 96 LYS A C 1
ATOM 775 O O . LYS A 1 96 ? -21.246 4.151 30.507 1.00 88.94 96 LYS A O 1
ATOM 780 N N . GLN A 1 97 ? -21.010 2.075 29.700 1.00 86.31 97 GLN A N 1
ATOM 781 C CA . GLN A 1 97 ? -22.116 1.469 30.437 1.00 86.31 97 GLN A CA 1
ATOM 782 C C . GLN A 1 97 ? -21.599 0.322 31.308 1.00 86.31 97 GLN A C 1
ATOM 784 O O . GLN A 1 97 ? -20.558 -0.261 31.026 1.00 86.31 97 GLN A O 1
ATOM 789 N N . GLU A 1 98 ? -22.329 -0.002 32.377 1.00 81.75 98 GLU A N 1
ATOM 790 C CA . GLU A 1 98 ? -21.961 -1.087 33.302 1.00 81.75 98 GLU A CA 1
ATOM 791 C C . GLU A 1 98 ? -22.130 -2.481 32.668 1.00 81.75 98 GLU A C 1
ATOM 793 O O . GLU A 1 98 ? -21.426 -3.430 33.014 1.00 81.75 98 GLU A O 1
ATOM 798 N N . LYS A 1 99 ? -23.052 -2.604 31.705 1.00 85.38 99 LYS A N 1
ATOM 799 C CA . LYS A 1 99 ? -23.283 -3.824 30.922 1.00 85.38 99 LYS A CA 1
ATOM 800 C C . LYS A 1 99 ? -22.496 -3.777 29.602 1.00 85.38 99 LYS A C 1
ATOM 802 O O . LYS A 1 99 ? -22.281 -2.680 29.089 1.00 85.38 99 LYS A O 1
ATOM 807 N N . PRO A 1 100 ? -22.096 -4.937 29.038 1.00 84.81 100 PRO A N 1
ATOM 808 C CA . PRO A 1 100 ? -21.446 -4.992 27.729 1.00 84.81 100 PRO A CA 1
ATOM 809 C C . PRO A 1 100 ? -22.282 -4.301 26.646 1.00 84.81 100 PRO A C 1
ATOM 811 O O . PRO A 1 100 ? -23.502 -4.461 26.615 1.00 84.81 100 PRO A O 1
ATOM 814 N N . CYS A 1 101 ? -21.616 -3.536 25.779 1.00 80.12 101 CYS A N 1
ATOM 815 C CA . CYS A 1 101 ? -22.274 -2.719 24.758 1.00 80.12 101 CYS A CA 1
ATOM 816 C C . CYS A 1 101 ? -22.745 -3.522 23.526 1.00 80.12 101 CYS A C 1
ATOM 818 O O . CYS A 1 101 ? -23.602 -3.046 22.782 1.00 80.12 101 CYS A O 1
ATOM 820 N N . LYS A 1 102 ? -22.196 -4.724 23.315 1.00 74.38 102 LYS A N 1
ATOM 821 C CA . LYS A 1 102 ? -22.554 -5.682 22.261 1.00 74.38 102 LYS A CA 1
ATOM 822 C C . LYS A 1 102 ? -22.522 -7.100 22.822 1.00 74.38 102 LYS A C 1
ATOM 824 O O . LYS A 1 102 ? -21.659 -7.356 23.697 1.00 74.38 102 LYS A O 1
#

pLDDT: mean 84.12, std 9.47, range [57.56, 97.06]

Foldseek 3Di:
DLVCLCAAAQPNHPNPAVHDPVSNVLSVVLVVDDDPVVNVVSVVVSVVVCVVVVSDDDDDDDFDDDDDDQQFFLDAPDPGDDPPDDDPCVSTDTDPDPDRND

Radius of gyration: 19.21 Å; chains: 1; bounding box: 40×29×50 Å